Protein AF-A0A3B8Q279-F1 (afdb_monomer_lite)

Sequence (131 aa):
TPVYDRIKSTPPWSLTPSGWATQYGPVSPLLAEADQGLAVIAGGDELSLSFAAASPPLTQGMERDFFLYTIGWDKDADYHVAQGTKIAPLPWRGMDDQRHGIEPRPAFPSDTLHERFNTRWVGERTYSRKQ

pLDDT: mean 88.15, std 11.75, range [41.44, 98.44]

Radius of gyration: 18.27 Å; chains: 1; bounding box: 44×42×49 Å

Foldseek 3Di:
DDDVVDDDLQDPDWWWAWDFAFDDDDLCVLVVDLQLRDHGATPPGDDDDDDPPPDDDDDPPDDDDDDDDDDADDQALDPPGDSSRHPPDRDHPPDDRVCHVVDDDDDTPSVVVCVVTRPDTDDGGSDDDDD

Secondary structure (DSSP, 8-state):
---GGG--SS-SSS---BEEEPPSS--HHHHSS-SS----PPTT-----------PPPPTT----------------STTSTTTTBSPSPP-TT--GGGBTTBPPPP-TTHHHHHHH--EEE-S-S-PPP-

Structure (mmCIF, N/CA/C/O backbone):
data_AF-A0A3B8Q279-F1
#
_entry.id   AF-A0A3B8Q279-F1
#
loop_
_atom_site.group_PDB
_atom_site.id
_atom_site.type_symbol
_atom_site.label_atom_id
_atom_site.label_alt_id
_atom_site.label_comp_id
_atom_site.label_asym_id
_atom_site.label_entity_id
_atom_site.label_seq_id
_atom_site.pdbx_PDB_ins_code
_atom_site.Cartn_x
_atom_site.Cartn_y
_atom_site.Cartn_z
_atom_site.occupancy
_atom_site.B_iso_or_equiv
_atom_site.auth_seq_id
_atom_site.auth_comp_id
_atom_site.auth_asym_id
_atom_site.auth_atom_id
_atom_site.pdbx_PDB_model_num
ATOM 1 N N . THR A 1 1 ? -18.502 -1.544 -0.182 1.00 56.19 1 THR A N 1
ATOM 2 C CA . THR A 1 1 ? -17.969 -2.374 0.917 1.00 56.19 1 THR A CA 1
ATOM 3 C C . THR A 1 1 ? -18.043 -3.831 0.512 1.00 56.19 1 THR A C 1
ATOM 5 O O . THR A 1 1 ? -19.080 -4.200 -0.038 1.00 56.19 1 THR A O 1
ATOM 8 N N . PRO A 1 2 ? -16.973 -4.629 0.677 1.00 68.31 2 PRO A N 1
ATOM 9 C CA . PRO A 1 2 ? -16.992 -6.048 0.326 1.00 68.31 2 PRO A CA 1
ATOM 10 C C . PRO A 1 2 ? -18.100 -6.791 1.083 1.00 68.31 2 PRO A C 1
ATOM 12 O O . PRO A 1 2 ? -18.408 -6.483 2.232 1.00 68.31 2 PRO A O 1
ATOM 15 N N . VAL A 1 3 ? -18.717 -7.754 0.403 1.00 83.81 3 VAL A N 1
ATOM 16 C CA . VAL A 1 3 ? -19.752 -8.638 0.948 1.00 83.81 3 VAL A CA 1
ATOM 17 C C . VAL A 1 3 ? -19.063 -9.972 1.221 1.00 83.81 3 VAL A C 1
ATOM 19 O O . VAL A 1 3 ? -18.827 -10.745 0.294 1.00 83.81 3 VAL A O 1
ATOM 22 N N . TYR A 1 4 ? -18.631 -10.185 2.466 1.00 84.38 4 TYR A N 1
ATOM 23 C CA . TYR A 1 4 ? -17.709 -11.268 2.845 1.00 84.38 4 TYR A CA 1
ATOM 24 C C . TYR A 1 4 ? -18.249 -12.683 2.582 1.00 84.38 4 TYR A C 1
ATOM 26 O O . TYR A 1 4 ? -17.476 -13.610 2.362 1.00 84.38 4 TYR A O 1
ATOM 34 N N . ASP A 1 5 ? -19.568 -12.853 2.528 1.00 88.75 5 ASP A N 1
ATOM 35 C CA . ASP A 1 5 ? -20.256 -14.092 2.149 1.00 88.75 5 ASP A CA 1
ATOM 36 C C . ASP A 1 5 ? -20.292 -14.334 0.626 1.00 88.75 5 ASP A C 1
ATOM 38 O O . ASP A 1 5 ? -20.718 -15.395 0.172 1.00 88.75 5 ASP A O 1
ATOM 42 N N . ARG A 1 6 ? -19.832 -13.373 -0.189 1.00 84.75 6 ARG A N 1
ATOM 43 C CA . ARG A 1 6 ? -19.854 -13.426 -1.662 1.00 84.75 6 ARG A CA 1
ATOM 44 C C . ARG A 1 6 ? -18.491 -13.118 -2.284 1.00 84.75 6 ARG A C 1
ATOM 46 O O . ARG A 1 6 ? -18.385 -12.311 -3.208 1.00 84.75 6 ARG A O 1
ATOM 53 N N . ILE A 1 7 ? -17.447 -13.786 -1.805 1.00 82.62 7 ILE A N 1
ATOM 54 C CA . ILE A 1 7 ? -16.085 -13.657 -2.341 1.00 82.62 7 ILE A CA 1
ATOM 55 C C . ILE A 1 7 ? -15.837 -14.591 -3.535 1.00 82.62 7 ILE A C 1
ATOM 57 O O . ILE A 1 7 ? -16.367 -15.699 -3.611 1.00 82.62 7 ILE A O 1
ATOM 61 N N . LYS A 1 8 ? -15.005 -14.144 -4.481 1.00 78.69 8 LYS A N 1
ATOM 62 C CA . LYS A 1 8 ? -14.511 -14.948 -5.607 1.00 78.69 8 LYS A CA 1
ATOM 63 C C . LYS A 1 8 ? -13.002 -14.785 -5.704 1.00 78.69 8 LYS A C 1
ATOM 65 O O . LYS A 1 8 ? -12.514 -13.662 -5.709 1.00 78.69 8 LYS A O 1
ATOM 70 N N . SER A 1 9 ? -12.279 -15.894 -5.828 1.00 76.19 9 SER A N 1
ATOM 71 C CA . SER A 1 9 ? -10.825 -15.882 -6.044 1.00 76.19 9 SER A CA 1
ATOM 72 C C . SER A 1 9 ? -10.438 -15.443 -7.458 1.00 76.19 9 SER A C 1
ATOM 74 O O . SER A 1 9 ? -9.311 -15.016 -7.689 1.00 76.19 9 SER A O 1
ATOM 76 N N . THR A 1 10 ? -11.368 -15.535 -8.412 1.00 77.50 10 THR A N 1
ATOM 77 C CA . THR A 1 10 ? -11.172 -15.086 -9.792 1.00 77.50 10 THR A CA 1
ATOM 78 C C . THR A 1 10 ? -11.963 -13.802 -10.028 1.00 77.50 10 THR A C 1
ATOM 80 O O . THR A 1 10 ? -13.201 -13.847 -10.010 1.00 77.50 10 THR A O 1
ATOM 83 N N . PRO A 1 11 ? -11.296 -12.659 -10.254 1.00 77.69 11 PRO A N 1
ATOM 84 C CA . PRO A 1 11 ? -11.995 -11.430 -10.575 1.00 77.69 11 PRO A CA 1
ATOM 85 C C . PRO A 1 11 ? -12.569 -11.457 -11.999 1.00 77.69 11 PRO A C 1
ATOM 87 O O . PRO A 1 11 ? -12.058 -12.165 -12.870 1.00 77.69 11 PRO A O 1
ATOM 90 N N . PRO A 1 12 ? -13.629 -10.672 -12.260 1.00 79.69 12 PRO A N 1
ATOM 91 C CA . PRO A 1 12 ? -14.253 -10.581 -13.578 1.00 79.69 12 PRO A CA 1
ATOM 92 C C . PRO A 1 12 ? -13.453 -9.736 -14.585 1.00 79.69 12 PRO A C 1
ATOM 94 O O . PRO A 1 12 ? -13.813 -9.707 -15.759 1.00 79.69 12 PRO A O 1
ATOM 97 N N . TRP A 1 13 ? -12.394 -9.047 -14.151 1.00 78.50 13 TRP A N 1
ATOM 98 C CA . TRP A 1 13 ? -11.496 -8.277 -15.013 1.00 78.50 13 TRP A CA 1
ATOM 99 C C . TRP A 1 13 ? -10.239 -9.073 -15.381 1.00 78.50 13 TRP A C 1
ATOM 101 O O . TRP A 1 13 ? -9.751 -9.917 -14.624 1.00 78.50 13 TRP A O 1
ATOM 111 N N . SER A 1 14 ? -9.707 -8.785 -16.568 1.00 76.44 14 SER A N 1
ATOM 112 C CA . SER A 1 14 ? -8.564 -9.490 -17.156 1.00 76.44 14 SER A CA 1
ATOM 113 C C . SER A 1 14 ? -7.201 -8.956 -16.724 1.00 76.44 14 SER A C 1
ATOM 115 O O . SER A 1 14 ? -6.197 -9.612 -16.997 1.00 76.44 14 SER A O 1
ATOM 117 N N . LEU A 1 15 ? -7.156 -7.767 -16.116 1.00 78.75 15 LEU A N 1
ATOM 118 C CA . LEU A 1 15 ? -5.917 -7.066 -15.807 1.00 78.75 15 LEU A CA 1
ATOM 119 C C . LEU A 1 15 ? -5.884 -6.625 -14.343 1.00 78.75 15 LEU A C 1
ATOM 121 O O . LEU A 1 15 ? -6.809 -5.984 -13.858 1.00 78.75 15 LEU A O 1
ATOM 125 N N . THR A 1 16 ? -4.800 -6.970 -13.660 1.00 85.62 16 THR A N 1
ATOM 126 C CA . THR A 1 16 ? -4.449 -6.477 -12.325 1.00 85.62 16 THR A CA 1
ATOM 127 C C . THR A 1 16 ? -2.975 -6.095 -12.329 1.00 85.62 16 THR A C 1
ATOM 129 O O . THR A 1 16 ? -2.201 -6.783 -13.005 1.00 85.62 16 THR A O 1
ATOM 132 N N . PRO A 1 17 ? -2.552 -5.061 -11.581 1.00 91.19 17 PRO A N 1
ATOM 133 C CA . PRO A 1 17 ? -1.147 -4.697 -11.520 1.00 91.19 17 PRO A CA 1
ATOM 134 C C . PRO A 1 17 ? -0.331 -5.858 -10.947 1.00 91.19 17 PRO A C 1
ATOM 136 O O . PRO A 1 17 ? -0.674 -6.409 -9.899 1.00 91.19 17 PRO A O 1
ATOM 139 N N . SER A 1 18 ? 0.744 -6.236 -11.633 1.00 92.31 18 SER A N 1
ATOM 140 C CA . SER A 1 18 ? 1.660 -7.286 -11.190 1.00 92.31 18 SER A CA 1
ATOM 141 C C . SER A 1 18 ? 2.881 -6.710 -10.488 1.00 92.31 18 SER A C 1
ATOM 143 O O . SER A 1 18 ? 3.313 -5.586 -10.756 1.00 92.31 18 SER A O 1
ATOM 145 N N . GLY A 1 19 ? 3.478 -7.480 -9.589 1.00 95.44 19 GLY A N 1
ATOM 146 C CA . GLY A 1 19 ? 4.712 -7.085 -8.924 1.00 95.44 19 GLY A CA 1
ATOM 147 C C . GLY A 1 19 ? 4.795 -7.549 -7.482 1.00 95.44 19 GLY A C 1
ATOM 148 O O . GLY A 1 19 ? 4.019 -8.384 -7.023 1.00 95.44 19 GLY A O 1
ATOM 149 N N . TRP A 1 20 ? 5.756 -6.980 -6.763 1.00 97.19 20 TRP A N 1
ATOM 150 C CA . TRP A 1 20 ? 5.960 -7.239 -5.346 1.00 97.19 20 TRP A CA 1
ATOM 151 C C . TRP A 1 20 ? 5.005 -6.401 -4.501 1.00 97.19 20 TRP A C 1
ATOM 153 O O . TRP A 1 20 ? 5.065 -5.172 -4.510 1.00 97.19 20 TRP A O 1
ATOM 163 N N . ALA A 1 21 ? 4.134 -7.083 -3.770 1.00 97.44 21 ALA A N 1
ATOM 164 C CA . ALA A 1 21 ? 3.208 -6.507 -2.815 1.00 97.44 21 ALA A CA 1
ATOM 165 C C . ALA A 1 21 ? 3.652 -6.819 -1.385 1.00 97.44 21 ALA A C 1
ATOM 167 O O . ALA A 1 21 ? 4.453 -7.730 -1.137 1.00 97.44 21 ALA A O 1
ATOM 168 N N . THR A 1 22 ? 3.097 -6.076 -0.432 1.00 98.38 22 THR A N 1
ATOM 169 C CA . THR A 1 22 ? 3.358 -6.299 0.985 1.00 98.38 22 THR A CA 1
ATOM 170 C C . THR A 1 22 ? 2.879 -7.699 1.391 1.00 98.38 22 THR A C 1
ATOM 172 O O . THR A 1 22 ? 1.828 -8.184 0.948 1.00 98.38 22 THR A O 1
ATOM 175 N N . GLN A 1 23 ? 3.693 -8.389 2.189 1.00 97.31 23 GLN A N 1
ATOM 176 C CA . GLN A 1 23 ? 3.362 -9.682 2.779 1.00 97.31 23 GLN A CA 1
ATOM 177 C C . GLN A 1 23 ? 2.165 -9.579 3.725 1.00 97.31 23 GLN A C 1
ATOM 179 O O . GLN A 1 23 ? 1.912 -8.532 4.319 1.00 97.31 23 GLN A O 1
ATOM 184 N N . TYR A 1 24 ? 1.458 -10.690 3.912 1.00 97.31 24 TYR A N 1
ATOM 185 C CA . TYR A 1 24 ? 0.415 -10.760 4.928 1.00 97.31 24 TYR A CA 1
ATOM 186 C C . TYR A 1 24 ? 1.004 -10.751 6.339 1.00 97.31 24 TYR A C 1
ATOM 188 O O . TYR A 1 24 ? 2.101 -11.258 6.577 1.00 97.31 24 TYR A O 1
ATOM 196 N N . GLY A 1 25 ? 0.230 -10.217 7.281 1.00 97.31 25 GLY A N 1
ATOM 197 C CA . GLY A 1 25 ? 0.590 -10.140 8.692 1.00 97.31 25 GLY A CA 1
ATOM 198 C C . GLY A 1 25 ? 0.711 -8.700 9.195 1.00 97.31 25 GLY A C 1
ATOM 199 O O . GLY A 1 25 ? 0.229 -7.772 8.547 1.00 97.31 25 GLY A O 1
ATOM 200 N N . PRO A 1 26 ? 1.316 -8.500 10.378 1.00 97.31 26 PRO A N 1
ATOM 201 C CA . PRO A 1 26 ? 1.463 -7.177 10.971 1.00 97.31 26 PRO A CA 1
ATOM 202 C C . PRO A 1 26 ? 2.345 -6.260 10.119 1.00 97.31 26 PRO A C 1
ATOM 204 O O . PRO A 1 26 ? 3.513 -6.557 9.875 1.00 97.31 26 PRO A O 1
ATOM 207 N N . VAL A 1 27 ? 1.794 -5.112 9.726 1.00 97.12 27 VAL A N 1
ATOM 208 C CA . VAL A 1 27 ? 2.460 -4.104 8.879 1.00 97.12 27 VAL A CA 1
ATOM 209 C C . VAL A 1 27 ? 2.516 -2.726 9.539 1.00 97.12 27 VAL A C 1
ATOM 211 O O . VAL A 1 27 ? 2.764 -1.732 8.869 1.00 97.12 27 VAL A O 1
ATOM 214 N N . SER A 1 28 ? 2.322 -2.643 10.860 1.00 95.88 28 SER A N 1
ATOM 215 C CA . SER A 1 28 ? 2.304 -1.376 11.608 1.00 95.88 28 SER A CA 1
ATOM 216 C C . SER A 1 28 ? 3.471 -0.426 11.293 1.00 95.88 28 SER A C 1
ATOM 218 O O . SER A 1 28 ? 3.202 0.766 11.179 1.00 95.88 28 SER A O 1
ATOM 220 N N . PRO A 1 29 ? 4.726 -0.886 11.079 1.00 96.62 29 PRO A N 1
ATOM 221 C CA . PRO A 1 29 ? 5.816 0.013 10.694 1.00 96.62 29 PRO A CA 1
ATOM 222 C C . PRO A 1 29 ? 5.581 0.773 9.380 1.00 96.62 29 PRO A C 1
ATOM 224 O O . PRO A 1 29 ? 6.008 1.912 9.274 1.00 96.62 29 PRO A O 1
ATOM 227 N N . LEU A 1 30 ? 4.879 0.181 8.405 1.00 97.12 30 LEU A N 1
ATOM 228 C CA . LEU A 1 30 ? 4.539 0.831 7.128 1.00 97.12 30 LEU A CA 1
ATOM 229 C C . LEU A 1 30 ? 3.397 1.850 7.250 1.00 97.12 30 LEU A C 1
ATOM 231 O O . LEU A 1 30 ? 3.136 2.580 6.301 1.00 97.12 30 LEU A O 1
ATOM 235 N N . LEU A 1 31 ? 2.683 1.856 8.379 1.00 95.44 31 LEU A N 1
ATOM 236 C CA . LEU A 1 31 ? 1.498 2.687 8.619 1.00 95.44 31 LEU A CA 1
ATOM 237 C C . LEU A 1 31 ? 1.722 3.735 9.715 1.00 95.44 31 LEU A C 1
ATOM 239 O O . LEU A 1 31 ? 0.818 4.513 10.006 1.00 95.44 31 LEU A O 1
ATOM 243 N N . ALA A 1 32 ? 2.889 3.712 10.363 1.00 94.00 32 ALA A N 1
ATOM 244 C CA . ALA A 1 32 ? 3.174 4.537 11.528 1.00 94.00 32 ALA A CA 1
ATOM 245 C C . ALA A 1 32 ? 3.261 6.027 11.173 1.00 94.00 32 ALA A C 1
ATOM 247 O O . ALA A 1 32 ? 2.775 6.863 11.932 1.00 94.00 32 ALA A O 1
ATOM 248 N N . GLU A 1 33 ? 3.847 6.350 10.018 1.00 94.94 33 GLU A N 1
ATOM 249 C CA . GLU A 1 33 ? 4.036 7.720 9.553 1.00 94.94 33 GLU A CA 1
ATOM 250 C C . GLU A 1 33 ? 3.822 7.833 8.041 1.00 94.94 33 GLU A C 1
ATOM 252 O O . GLU A 1 33 ? 3.994 6.881 7.285 1.00 94.94 33 GLU A O 1
ATOM 257 N N . ALA A 1 34 ? 3.458 9.030 7.580 1.00 95.00 34 ALA A N 1
ATOM 258 C CA . ALA A 1 34 ? 3.362 9.335 6.157 1.00 95.00 34 ALA A CA 1
ATOM 259 C C . ALA A 1 34 ? 4.742 9.734 5.606 1.00 95.00 34 ALA A C 1
ATOM 261 O O . ALA A 1 34 ? 4.966 10.890 5.258 1.00 95.00 34 ALA A O 1
ATOM 262 N N . ASP A 1 35 ? 5.683 8.799 5.531 1.00 95.31 35 ASP A N 1
ATOM 263 C CA . ASP A 1 35 ? 7.103 9.039 5.220 1.00 95.31 35 ASP A CA 1
ATOM 264 C C . ASP A 1 35 ? 7.540 8.430 3.870 1.00 95.31 35 ASP A C 1
ATOM 266 O O . ASP A 1 35 ? 8.705 8.096 3.658 1.00 95.31 35 ASP A O 1
ATOM 270 N N . GLN A 1 36 ? 6.591 8.296 2.936 1.00 95.75 36 GLN A N 1
ATOM 271 C CA . GLN A 1 36 ? 6.725 7.556 1.667 1.00 95.75 36 GLN A CA 1
ATOM 272 C C . GLN A 1 36 ? 6.851 6.032 1.825 1.00 95.75 36 GLN A C 1
ATOM 274 O O . GLN A 1 36 ? 6.910 5.329 0.811 1.00 95.75 36 GLN A O 1
ATOM 279 N N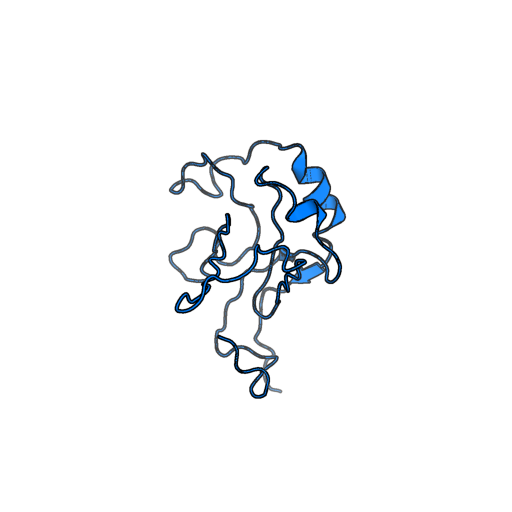 . GLY A 1 37 ? 6.827 5.515 3.059 1.00 96.12 37 GLY A N 1
ATOM 280 C CA . GLY A 1 37 ? 6.503 4.126 3.343 1.00 96.12 37 GLY A CA 1
ATOM 281 C C . GLY A 1 37 ? 5.066 3.841 2.918 1.00 96.12 37 GLY A C 1
ATOM 282 O O . GLY A 1 37 ? 4.171 4.663 3.096 1.00 96.12 37 GLY A O 1
ATOM 283 N N . LEU A 1 38 ? 4.852 2.692 2.282 1.00 96.94 38 LEU A N 1
ATOM 284 C CA . LEU A 1 38 ? 3.562 2.306 1.714 1.00 96.94 38 LEU A CA 1
ATOM 285 C C . LEU A 1 38 ? 3.337 0.825 1.984 1.00 96.94 38 LEU A C 1
ATOM 287 O O . LEU A 1 38 ? 4.154 -0.006 1.583 1.00 96.94 38 LEU A O 1
ATOM 291 N N . ALA A 1 39 ? 2.210 0.501 2.610 1.00 97.75 39 ALA A N 1
ATOM 292 C CA . ALA A 1 39 ? 1.655 -0.839 2.529 1.00 97.75 39 ALA A CA 1
ATOM 293 C C . ALA A 1 39 ? 1.071 -1.033 1.124 1.00 97.75 39 ALA A C 1
ATOM 295 O O . ALA A 1 39 ? 0.107 -0.373 0.740 1.00 97.75 39 ALA A O 1
ATOM 296 N N . VAL A 1 40 ? 1.682 -1.920 0.343 1.00 97.50 40 VAL A N 1
ATOM 297 C CA . VAL A 1 40 ? 1.246 -2.249 -1.013 1.00 97.50 40 VAL A CA 1
ATOM 298 C C . VAL A 1 40 ? 0.186 -3.340 -0.928 1.00 97.50 40 VAL A C 1
ATOM 300 O O . VAL A 1 40 ? 0.504 -4.523 -0.774 1.00 97.50 40 VAL A O 1
ATOM 303 N N . ILE A 1 41 ? -1.070 -2.916 -1.018 1.00 95.12 41 ILE A N 1
ATOM 304 C CA . ILE A 1 41 ? -2.265 -3.762 -0.976 1.00 95.12 41 ILE A CA 1
ATOM 305 C C . ILE A 1 41 ? -2.670 -4.053 -2.423 1.00 95.12 41 ILE A C 1
ATOM 307 O O . ILE A 1 41 ? -2.966 -3.133 -3.182 1.00 95.12 41 ILE A O 1
ATOM 311 N N . ALA A 1 42 ? -2.637 -5.320 -2.831 1.00 92.38 42 ALA A N 1
ATOM 312 C CA . ALA A 1 42 ? -3.034 -5.733 -4.170 1.00 92.38 42 ALA A CA 1
ATOM 313 C C . ALA A 1 42 ? -4.534 -6.062 -4.226 1.00 92.38 42 ALA A C 1
ATOM 315 O O . ALA A 1 42 ? -5.225 -6.145 -3.210 1.00 92.38 42 ALA A O 1
ATOM 316 N N . GLY A 1 43 ? -5.051 -6.270 -5.438 1.00 87.38 43 GLY A N 1
ATOM 317 C CA . GLY A 1 43 ? -6.454 -6.624 -5.636 1.00 87.38 43 GLY A CA 1
ATOM 318 C C . GLY A 1 43 ? -6.851 -7.877 -4.845 1.00 87.38 43 GLY A C 1
ATOM 319 O O . GLY A 1 43 ? -6.267 -8.942 -5.030 1.00 87.38 43 GLY A O 1
ATOM 320 N N . GLY A 1 44 ? -7.870 -7.743 -3.994 1.00 86.00 44 GLY A N 1
ATOM 321 C CA . GLY A 1 44 ? -8.377 -8.820 -3.137 1.00 86.00 44 GLY A CA 1
ATOM 322 C C . GLY A 1 44 ? -7.731 -8.901 -1.752 1.00 86.00 44 GLY A C 1
ATOM 323 O O . GLY A 1 44 ? -8.216 -9.665 -0.921 1.00 86.00 44 GLY A O 1
ATOM 324 N N . ASP A 1 45 ? -6.690 -8.114 -1.483 1.00 90.94 45 ASP A N 1
ATOM 325 C CA . ASP A 1 45 ? -6.147 -7.985 -0.135 1.00 90.94 45 ASP A CA 1
ATOM 326 C C . ASP A 1 45 ? -7.012 -7.054 0.725 1.00 90.94 45 ASP A C 1
ATOM 328 O O . ASP A 1 45 ? -7.735 -6.188 0.227 1.00 90.94 45 ASP A O 1
ATOM 332 N N . GLU A 1 46 ? -6.892 -7.208 2.039 1.00 92.06 46 GLU A N 1
ATOM 333 C CA . GLU A 1 46 ? -7.513 -6.334 3.027 1.00 92.06 46 GLU A CA 1
ATOM 334 C C . GLU A 1 46 ? -6.460 -5.867 4.033 1.00 92.06 46 GLU A C 1
ATOM 336 O O . GLU A 1 46 ? -5.600 -6.644 4.457 1.00 92.06 46 GLU A O 1
ATOM 341 N N . LEU A 1 47 ? -6.562 -4.603 4.446 1.00 93.38 47 LEU A N 1
ATOM 342 C CA . LEU A 1 47 ? -5.861 -4.082 5.610 1.00 93.38 47 LEU A CA 1
ATOM 343 C C . LEU A 1 47 ? -6.868 -3.800 6.726 1.00 93.38 47 LEU A C 1
ATOM 345 O O . LEU A 1 47 ? -7.678 -2.879 6.622 1.00 93.38 47 LEU A O 1
ATOM 349 N N . SER A 1 48 ? -6.786 -4.565 7.811 1.00 93.38 48 SER A N 1
ATOM 350 C CA . SER A 1 48 ? -7.633 -4.370 8.987 1.00 93.38 48 SER A CA 1
ATOM 351 C C . SER A 1 48 ? -6.912 -3.505 10.028 1.00 93.38 48 SER A C 1
ATOM 353 O O . SER A 1 48 ? -5.760 -3.764 10.383 1.00 93.38 48 SER A O 1
ATOM 355 N N . LEU A 1 49 ? -7.598 -2.481 10.540 1.00 91.12 49 LEU A N 1
ATOM 356 C CA . LEU A 1 49 ? -7.089 -1.570 11.568 1.00 91.12 49 LEU A CA 1
ATOM 357 C C . LEU A 1 49 ? -7.884 -1.751 12.862 1.00 91.12 49 LEU A C 1
ATOM 359 O O . LEU A 1 49 ? -9.110 -1.670 12.861 1.00 91.12 49 LEU A O 1
ATOM 363 N N . SER A 1 50 ? -7.182 -1.948 13.975 1.00 90.06 50 SER A N 1
ATOM 364 C CA . SER A 1 50 ? -7.773 -2.001 15.313 1.00 90.06 50 SER A CA 1
ATOM 365 C C . SER A 1 50 ? -7.108 -0.967 16.208 1.00 90.06 50 SER A C 1
ATOM 367 O O . SER A 1 50 ? -5.885 -0.970 16.353 1.00 90.06 50 SER A O 1
ATOM 369 N N . PHE A 1 51 ? -7.903 -0.112 16.839 1.00 85.81 51 PHE A N 1
ATOM 370 C CA . PHE A 1 51 ? -7.425 0.896 17.779 1.00 85.81 51 PHE A CA 1
ATOM 371 C C . PHE A 1 51 ? -8.255 0.846 19.058 1.00 85.81 51 PHE A C 1
ATOM 373 O O . PHE A 1 51 ? -9.441 0.512 19.039 1.00 85.81 51 PHE A O 1
ATOM 380 N N . ALA A 1 52 ? -7.625 1.168 20.187 1.00 84.94 52 ALA A N 1
ATOM 381 C CA . ALA A 1 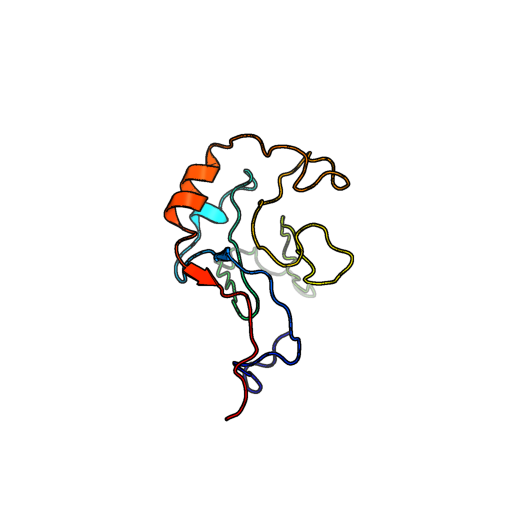52 ? -8.352 1.316 21.435 1.00 84.94 52 ALA A CA 1
ATOM 382 C C . ALA A 1 52 ? -9.315 2.502 21.307 1.00 84.94 52 ALA A C 1
ATOM 384 O O . ALA A 1 52 ? -8.905 3.606 20.945 1.00 84.94 52 ALA A O 1
ATOM 385 N N . ALA A 1 53 ? -10.587 2.286 21.634 1.00 77.38 53 ALA A N 1
ATOM 386 C CA . ALA A 1 53 ? -11.583 3.347 21.700 1.00 77.38 53 ALA A CA 1
ATOM 387 C C . ALA A 1 53 ? -11.359 4.202 22.962 1.00 77.38 53 ALA A C 1
ATOM 389 O O . ALA A 1 53 ? -12.138 4.170 23.911 1.00 77.38 53 ALA A O 1
ATOM 390 N N . ALA A 1 54 ? -10.259 4.954 22.998 1.00 73.94 54 ALA A N 1
ATOM 391 C CA . ALA A 1 54 ? -9.972 5.924 24.047 1.00 73.94 54 ALA A CA 1
ATOM 392 C C . ALA A 1 54 ? -10.713 7.233 23.741 1.00 73.94 54 ALA A C 1
ATOM 394 O O . ALA A 1 54 ? -10.117 8.237 23.363 1.00 73.94 54 ALA A O 1
ATOM 395 N N . SER A 1 55 ? -12.041 7.203 23.847 1.00 78.75 55 SER A N 1
ATOM 396 C CA . SER A 1 55 ? -12.883 8.386 23.656 1.00 78.75 55 SER A CA 1
ATOM 397 C C . SER A 1 55 ? -13.436 8.887 24.994 1.00 78.75 55 SER A C 1
ATOM 399 O O . SER A 1 55 ? -13.802 8.057 25.829 1.00 78.75 55 SER A O 1
ATOM 401 N N . PRO A 1 56 ? -13.556 10.212 25.202 1.00 80.56 56 PRO A N 1
ATOM 402 C CA . PRO A 1 56 ? -14.190 10.765 26.398 1.00 80.56 56 PRO A CA 1
ATOM 403 C C . PRO A 1 56 ? -15.658 10.306 26.526 1.00 80.56 56 PRO A C 1
ATOM 405 O O . PRO A 1 56 ? -16.250 9.852 25.543 1.00 80.56 56 PRO A O 1
ATOM 408 N N . PRO A 1 57 ? -16.288 10.412 27.709 1.00 84.06 57 PRO A N 1
ATOM 409 C CA . PRO A 1 57 ? -17.709 10.102 27.870 1.00 84.06 57 PRO A CA 1
ATOM 410 C C . PRO A 1 57 ? -18.586 10.911 26.900 1.00 84.06 57 PRO A C 1
ATOM 412 O O . PRO A 1 57 ? -18.270 12.056 26.581 1.00 84.06 57 PRO A O 1
ATOM 415 N N . LEU A 1 58 ? -19.680 10.315 26.416 1.00 88.62 58 LEU A N 1
ATOM 416 C CA . LEU A 1 58 ? -20.689 11.037 25.635 1.00 88.62 58 LEU A CA 1
ATOM 417 C C . LEU A 1 58 ? -21.564 11.875 26.570 1.00 88.62 58 LEU A C 1
ATOM 419 O O . LEU A 1 58 ? -22.082 11.359 27.562 1.00 88.62 58 LEU A O 1
ATOM 423 N N . THR A 1 59 ? -21.765 13.148 26.236 1.00 90.00 59 THR A N 1
ATOM 424 C CA . THR A 1 59 ? -22.795 13.973 26.877 1.00 90.00 59 THR A CA 1
ATOM 425 C C . THR A 1 59 ? -24.178 13.482 26.448 1.00 90.00 59 THR A C 1
ATOM 427 O O . THR A 1 59 ? -24.366 13.037 25.314 1.00 90.00 59 THR A O 1
ATOM 430 N N . GLN A 1 60 ? -25.163 13.565 27.343 1.00 92.94 60 GLN A N 1
ATOM 431 C CA . GLN A 1 60 ? -26.538 13.166 27.044 1.00 92.94 60 GLN A CA 1
ATOM 432 C C . GLN A 1 60 ? -27.072 13.893 25.798 1.00 92.94 60 GLN A C 1
ATOM 434 O O . GLN A 1 60 ? -26.973 15.114 25.695 1.00 92.94 60 GLN A O 1
ATOM 439 N N . GLY A 1 61 ? -27.655 13.132 24.869 1.00 94.75 61 GLY A N 1
ATOM 440 C CA . GLY A 1 61 ? -28.207 13.654 23.616 1.00 94.75 61 GLY A CA 1
ATOM 441 C C . GLY A 1 61 ? -27.189 13.843 22.487 1.00 94.75 61 GLY A C 1
ATOM 442 O O . GLY A 1 61 ? -27.577 14.325 21.428 1.00 94.75 61 GLY A O 1
ATOM 443 N N . MET A 1 62 ? -25.918 13.470 22.684 1.00 91.75 62 MET A N 1
ATOM 444 C CA . MET A 1 62 ? -24.898 13.498 21.631 1.00 91.75 62 MET A CA 1
ATOM 445 C C . MET A 1 62 ? -24.647 12.117 21.023 1.00 91.75 62 MET A C 1
ATOM 447 O O . MET A 1 62 ? -24.653 11.101 21.720 1.00 91.75 62 MET A O 1
ATOM 451 N N . GLU A 1 63 ? -24.351 12.118 19.727 1.00 89.81 63 GLU A N 1
ATOM 452 C CA . GLU A 1 63 ? -23.862 10.972 18.962 1.00 89.81 63 GLU A CA 1
ATOM 453 C C . GLU A 1 63 ? -22.359 11.125 18.689 1.00 89.81 63 GLU A C 1
ATOM 455 O O . GLU A 1 63 ? -21.816 12.233 18.718 1.00 89.81 63 GLU A O 1
ATOM 460 N N . ARG A 1 64 ? -21.667 10.001 18.480 1.00 88.38 64 ARG A N 1
ATOM 461 C CA . ARG A 1 64 ? -20.242 9.979 18.144 1.00 88.38 64 ARG A CA 1
ATOM 462 C C . ARG A 1 64 ? -20.033 9.377 16.768 1.00 88.38 64 ARG A C 1
ATOM 464 O O . ARG A 1 64 ? -20.289 8.192 16.580 1.00 88.38 64 ARG A O 1
ATOM 471 N N . ASP A 1 65 ? -19.401 10.162 15.910 1.00 88.75 65 ASP A N 1
ATOM 472 C CA . ASP A 1 65 ? -18.905 9.722 14.614 1.00 88.75 65 ASP A CA 1
ATOM 473 C C . ASP A 1 65 ? -17.393 9.486 14.638 1.00 88.75 65 ASP A C 1
ATOM 475 O O . ASP A 1 65 ? -16.650 10.087 15.421 1.00 88.75 65 ASP A O 1
ATOM 479 N N . PHE A 1 66 ? -16.930 8.617 13.743 1.00 85.94 66 PHE A N 1
ATOM 480 C CA . PHE A 1 66 ? -15.514 8.364 13.502 1.00 85.94 66 PHE A CA 1
ATOM 481 C C . PHE A 1 66 ? -15.194 8.665 12.039 1.00 85.94 66 PHE A C 1
ATOM 483 O O . PHE A 1 66 ? -15.908 8.229 11.139 1.00 85.94 66 PHE A O 1
ATOM 490 N N . PHE A 1 67 ? -14.093 9.375 11.800 1.00 88.94 67 PHE A N 1
ATOM 491 C CA . PHE A 1 67 ? -13.573 9.627 10.460 1.00 88.94 67 PHE A CA 1
ATOM 492 C C . PHE A 1 67 ? -12.224 8.935 10.294 1.00 88.94 67 PHE A C 1
ATOM 494 O O . PHE A 1 67 ? -11.309 9.138 11.094 1.00 88.94 67 PHE A O 1
ATOM 501 N N . LEU A 1 68 ? -12.100 8.124 9.244 1.00 89.31 68 LEU A N 1
ATOM 502 C CA . LEU A 1 68 ? -10.835 7.522 8.852 1.00 89.31 68 LEU A CA 1
ATOM 503 C C . LEU A 1 68 ? -10.139 8.440 7.843 1.00 89.31 68 LEU A C 1
ATOM 505 O O . LEU A 1 68 ? -10.571 8.557 6.698 1.00 89.31 68 LEU A O 1
ATOM 509 N N . TYR A 1 69 ? -9.039 9.055 8.267 1.00 91.81 69 TYR A N 1
ATOM 510 C CA . TYR A 1 69 ? -8.142 9.785 7.379 1.00 91.81 69 TYR A CA 1
ATOM 511 C C . TYR A 1 69 ? -7.008 8.864 6.928 1.00 91.81 69 TYR A C 1
ATOM 513 O O . TYR A 1 69 ? -6.304 8.294 7.761 1.00 91.81 69 TYR A O 1
ATOM 521 N N . THR A 1 70 ? -6.821 8.724 5.617 1.00 92.88 70 THR A N 1
ATOM 522 C CA . THR A 1 70 ? -5.723 7.941 5.037 1.00 92.88 70 THR A CA 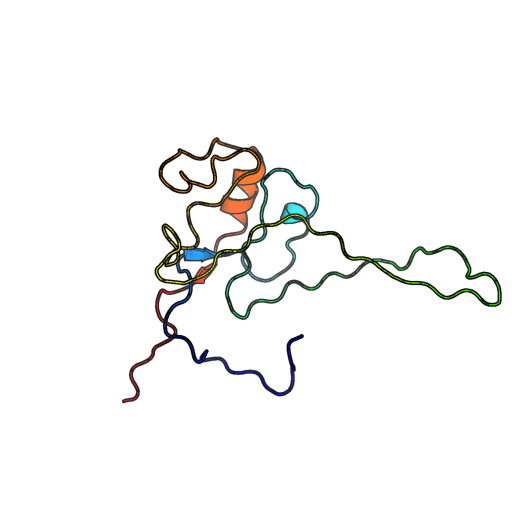1
ATOM 523 C C . THR A 1 70 ? -4.922 8.796 4.068 1.00 92.88 70 THR A C 1
ATOM 525 O O . THR A 1 70 ? -5.451 9.714 3.443 1.00 92.88 70 THR A O 1
ATOM 528 N N . ILE A 1 71 ? -3.632 8.491 3.955 1.00 94.31 71 ILE A N 1
ATOM 529 C CA . ILE A 1 71 ? -2.748 9.037 2.929 1.00 94.31 71 ILE A CA 1
ATOM 530 C C . ILE A 1 71 ? -2.279 7.844 2.115 1.00 94.31 71 ILE A C 1
ATOM 532 O O . ILE A 1 71 ? -1.701 6.908 2.662 1.00 94.31 71 ILE A O 1
ATOM 536 N N . GLY A 1 72 ? -2.542 7.870 0.818 1.00 94.38 72 GLY A N 1
ATOM 537 C CA . GLY A 1 72 ? -2.229 6.754 -0.050 1.00 94.38 72 GLY A CA 1
ATOM 538 C C . GLY A 1 72 ? -2.354 7.126 -1.511 1.00 94.38 72 GLY A C 1
ATOM 539 O O . GLY A 1 72 ? -2.626 8.273 -1.864 1.00 94.38 72 GLY A O 1
ATOM 540 N N . TRP A 1 73 ? -2.138 6.118 -2.337 1.00 93.88 73 TRP A N 1
ATOM 541 C CA . TRP A 1 73 ? -2.229 6.199 -3.780 1.00 93.88 73 TRP A CA 1
ATOM 542 C C . TRP A 1 73 ? -3.068 5.036 -4.262 1.00 93.88 73 TRP A C 1
ATOM 544 O O . TRP A 1 73 ? -2.992 3.946 -3.695 1.00 93.88 73 TRP A O 1
ATOM 554 N N . ASP A 1 74 ? -3.821 5.280 -5.320 1.00 92.38 74 ASP A N 1
ATOM 555 C CA . ASP A 1 74 ? -4.535 4.243 -6.038 1.00 92.38 74 ASP A CA 1
ATOM 556 C C . ASP A 1 74 ? -3.926 4.097 -7.431 1.00 92.38 74 ASP A C 1
ATOM 558 O O . ASP A 1 74 ? -3.443 5.073 -8.014 1.00 92.38 74 ASP A O 1
ATOM 562 N N . LYS A 1 75 ? -3.888 2.865 -7.935 1.00 90.31 75 LYS A N 1
ATOM 563 C CA . LYS A 1 75 ? -3.405 2.579 -9.284 1.00 90.31 75 LYS A CA 1
ATOM 564 C C . LYS A 1 75 ? -4.483 1.821 -10.028 1.00 90.31 75 LYS A C 1
ATOM 566 O O . LYS A 1 75 ? -4.654 0.616 -9.839 1.00 90.31 75 LYS A O 1
ATOM 571 N N . ASP A 1 76 ? -5.123 2.540 -10.934 1.00 85.81 76 ASP A N 1
ATOM 572 C CA . ASP A 1 76 ? -6.066 1.963 -11.869 1.00 85.81 76 ASP A CA 1
ATOM 573 C C . ASP A 1 76 ? -5.328 1.054 -12.864 1.00 85.81 76 ASP A C 1
ATOM 575 O O . ASP A 1 76 ? -4.279 1.383 -13.425 1.00 85.81 76 ASP A O 1
ATOM 579 N N . ALA A 1 77 ? -5.860 -0.149 -13.062 1.00 86.50 77 ALA A N 1
ATOM 580 C CA . ALA A 1 77 ? -5.311 -1.132 -13.992 1.00 86.50 77 ALA A CA 1
ATOM 581 C C . ALA A 1 77 ? -5.996 -1.029 -15.361 1.00 86.50 77 ALA A C 1
ATOM 583 O O . ALA A 1 77 ? -6.466 -2.032 -15.901 1.00 86.50 77 ALA A O 1
ATOM 584 N N . ASP A 1 78 ? -6.095 0.187 -15.902 1.00 85.19 78 ASP A N 1
ATOM 585 C CA . ASP A 1 78 ? -6.718 0.458 -17.198 1.00 85.19 78 ASP A CA 1
ATOM 586 C C . ASP A 1 78 ? -5.706 0.895 -18.275 1.00 85.19 78 ASP A C 1
ATOM 588 O O . ASP A 1 78 ? -4.517 1.100 -18.022 1.00 85.19 78 ASP A O 1
ATOM 592 N N . TYR A 1 79 ? -6.179 0.981 -19.520 1.00 83.62 79 TYR A N 1
ATOM 593 C CA . TYR A 1 79 ? -5.349 1.234 -20.702 1.00 83.62 79 TYR A CA 1
ATOM 594 C C . TYR A 1 79 ? -4.795 2.663 -20.803 1.00 83.62 79 TYR A C 1
ATOM 596 O O . TYR A 1 79 ? -3.881 2.900 -21.594 1.00 83.62 79 TYR A O 1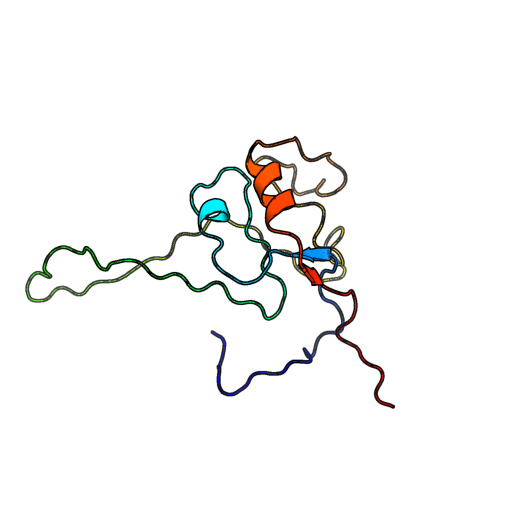
ATOM 604 N N . HIS A 1 80 ? -5.342 3.607 -20.043 1.00 86.94 80 HIS A N 1
ATOM 605 C CA . HIS A 1 80 ? -4.923 5.005 -19.998 1.00 86.94 80 HIS A CA 1
ATOM 606 C C . HIS A 1 80 ? -3.940 5.288 -18.856 1.00 86.94 80 HIS A C 1
ATOM 608 O O . HIS A 1 80 ? -3.382 6.384 -18.795 1.00 86.94 80 HIS A O 1
ATOM 614 N N . VAL A 1 81 ? -3.666 4.304 -17.996 1.00 87.00 81 VAL A N 1
ATOM 615 C CA . VAL A 1 81 ? -2.736 4.452 -16.875 1.00 87.00 81 VAL A CA 1
ATOM 616 C C . VAL A 1 81 ? -1.326 4.056 -17.290 1.00 87.00 81 VAL A C 1
ATOM 618 O O . VAL A 1 81 ? -1.038 2.913 -17.668 1.00 87.00 81 VAL A O 1
ATOM 621 N N . ALA A 1 82 ? -0.400 5.005 -17.169 1.00 86.25 82 ALA A N 1
ATOM 622 C CA . ALA A 1 82 ? 1.017 4.744 -17.360 1.00 86.25 82 ALA A CA 1
ATOM 623 C C . ALA A 1 82 ? 1.491 3.648 -16.391 1.00 86.25 82 ALA A C 1
ATOM 625 O O . ALA A 1 82 ? 1.341 3.759 -15.177 1.00 86.25 82 ALA A O 1
ATOM 626 N N . GLN A 1 83 ? 2.069 2.572 -16.935 1.00 87.69 83 GLN A N 1
ATOM 627 C CA . GLN A 1 83 ? 2.468 1.388 -16.159 1.00 87.69 83 GLN A CA 1
ATOM 628 C C . GLN A 1 83 ? 1.321 0.775 -15.319 1.00 87.69 83 GLN A C 1
ATOM 630 O O . GLN A 1 83 ? 1.594 0.124 -14.313 1.00 87.69 83 GLN A O 1
ATOM 635 N N . GLY A 1 84 ? 0.052 0.913 -15.734 1.00 89.06 84 GLY A N 1
ATOM 636 C CA . GLY A 1 84 ? -1.114 0.363 -15.014 1.00 89.06 84 GLY A CA 1
ATOM 637 C C . GLY A 1 84 ? -1.111 -1.166 -14.867 1.00 89.06 84 GLY A C 1
ATOM 638 O O . GLY A 1 84 ? -1.811 -1.733 -14.035 1.00 89.06 84 GLY A O 1
ATOM 639 N N . THR A 1 85 ? -0.267 -1.861 -15.632 1.00 89.50 85 THR A N 1
ATOM 640 C CA . THR A 1 85 ? -0.074 -3.315 -15.539 1.00 89.50 85 THR A CA 1
ATOM 641 C C . THR A 1 85 ? 0.908 -3.736 -14.445 1.00 89.50 85 THR A C 1
ATOM 643 O O . THR A 1 85 ? 1.062 -4.933 -14.208 1.00 89.50 85 THR A O 1
ATOM 646 N N . LYS A 1 86 ? 1.575 -2.789 -13.770 1.00 91.88 86 LYS A N 1
ATOM 647 C CA . LYS A 1 86 ? 2.628 -3.055 -12.783 1.00 91.88 86 LYS A CA 1
ATOM 648 C C . LYS A 1 86 ? 2.408 -2.273 -11.494 1.00 91.88 86 LYS A C 1
ATOM 650 O O . LYS A 1 86 ? 2.062 -1.095 -11.512 1.00 91.88 86 LYS A O 1
ATOM 655 N N . ILE A 1 87 ? 2.708 -2.904 -10.363 1.00 94.50 87 ILE A N 1
ATOM 656 C CA . ILE A 1 87 ? 2.774 -2.248 -9.053 1.00 94.50 87 ILE A CA 1
ATOM 657 C C . ILE A 1 87 ? 3.864 -1.173 -9.074 1.00 94.50 87 ILE A C 1
ATOM 659 O O . ILE A 1 87 ? 3.598 -0.015 -8.759 1.00 94.50 87 ILE A O 1
ATOM 663 N N . ALA A 1 88 ? 5.076 -1.539 -9.495 1.00 93.81 88 ALA A N 1
ATOM 664 C CA . ALA A 1 88 ? 6.198 -0.615 -9.590 1.00 93.81 88 ALA A CA 1
ATOM 665 C C . ALA A 1 88 ? 6.091 0.308 -10.826 1.00 93.81 88 ALA A C 1
ATOM 667 O O . ALA A 1 88 ? 5.545 -0.108 -11.852 1.00 93.81 88 ALA A O 1
ATOM 668 N N . PRO A 1 89 ? 6.667 1.521 -10.769 1.00 94.06 89 PRO A N 1
ATOM 669 C CA . PRO A 1 89 ? 7.307 2.123 -9.597 1.00 94.06 89 PRO A CA 1
ATOM 670 C C . PRO A 1 89 ? 6.283 2.574 -8.550 1.00 94.06 89 PRO A C 1
ATOM 672 O O . PRO A 1 89 ? 5.125 2.835 -8.872 1.00 94.06 89 PRO A O 1
ATOM 675 N N . LEU A 1 90 ? 6.721 2.652 -7.291 1.00 95.38 90 LEU A N 1
ATOM 676 C CA . LEU A 1 90 ? 5.897 3.233 -6.235 1.00 95.38 90 LEU A CA 1
ATOM 677 C C . LEU A 1 90 ? 5.806 4.754 -6.433 1.00 95.38 90 LEU A C 1
ATOM 679 O O . LEU A 1 90 ? 6.794 5.372 -6.830 1.00 95.38 90 LEU A O 1
ATOM 683 N N . PRO A 1 91 ? 4.648 5.371 -6.178 1.00 94.81 91 PRO A N 1
ATOM 684 C CA . PRO A 1 91 ? 4.515 6.822 -6.184 1.00 94.81 91 PRO A CA 1
ATOM 685 C C . PRO A 1 91 ? 5.157 7.447 -4.935 1.00 94.81 91 PRO A C 1
ATOM 687 O O . PRO A 1 91 ? 5.483 6.761 -3.962 1.00 94.81 91 PRO A O 1
ATOM 690 N N . TRP A 1 92 ? 5.347 8.766 -4.957 1.00 95.44 92 TRP A N 1
ATOM 691 C CA . TRP A 1 92 ? 5.797 9.540 -3.799 1.00 95.44 92 TRP A CA 1
ATOM 692 C C . TRP A 1 92 ? 5.176 10.936 -3.819 1.00 95.44 92 TRP A C 1
ATOM 694 O O . TRP A 1 92 ? 4.861 11.487 -4.875 1.00 95.44 92 TRP A O 1
ATOM 704 N N . ARG A 1 93 ? 4.982 11.537 -2.641 1.00 94.88 93 ARG A N 1
ATOM 705 C CA . ARG A 1 93 ? 4.474 12.918 -2.564 1.00 94.88 93 ARG A CA 1
ATOM 706 C C . ARG A 1 93 ? 5.488 13.886 -3.168 1.00 94.88 93 ARG A C 1
ATOM 708 O O . ARG A 1 93 ? 6.661 13.842 -2.805 1.00 94.88 93 ARG A O 1
ATOM 715 N N . GLY A 1 94 ? 4.999 14.785 -4.018 1.00 93.81 94 GLY A N 1
ATOM 716 C CA . GLY A 1 94 ? 5.811 15.780 -4.718 1.00 93.81 94 GLY A CA 1
ATOM 717 C C . GLY A 1 94 ? 6.325 15.336 -6.090 1.00 93.81 94 GLY A C 1
ATOM 718 O O . GLY A 1 94 ? 7.047 16.110 -6.706 1.00 93.81 94 GLY A O 1
ATOM 719 N N . MET A 1 95 ? 5.972 14.132 -6.561 1.00 94.50 95 MET A N 1
ATOM 720 C CA . MET A 1 95 ? 6.235 13.721 -7.946 1.00 94.50 95 MET A CA 1
ATOM 721 C C . MET A 1 95 ? 5.407 14.533 -8.948 1.00 94.50 95 MET A C 1
ATOM 723 O O . MET A 1 95 ? 4.305 14.978 -8.615 1.00 94.50 95 MET A O 1
ATOM 727 N N . ASP A 1 96 ? 5.900 14.663 -10.179 1.00 93.88 96 ASP A N 1
ATOM 728 C CA . ASP A 1 96 ? 5.082 15.105 -11.312 1.00 93.88 96 ASP A CA 1
ATOM 729 C C . ASP A 1 96 ? 4.192 13.934 -11.762 1.00 93.88 96 ASP A C 1
ATOM 731 O O . ASP A 1 96 ? 4.677 12.914 -12.266 1.00 93.88 96 ASP A O 1
ATOM 735 N N . ASP A 1 97 ? 2.881 14.057 -11.546 1.00 87.69 97 ASP A N 1
ATOM 736 C CA . ASP A 1 97 ? 1.921 12.991 -11.839 1.00 87.69 97 ASP A CA 1
ATOM 737 C C . ASP A 1 97 ? 1.873 12.632 -13.334 1.00 87.69 97 ASP A C 1
ATOM 739 O O . ASP A 1 97 ? 1.713 11.459 -13.677 1.00 87.69 97 ASP A O 1
ATOM 743 N N . GLN A 1 98 ? 2.147 13.591 -14.225 1.00 90.69 98 GLN A N 1
ATOM 744 C CA . GLN A 1 98 ? 2.215 13.374 -15.672 1.00 90.69 98 GLN A CA 1
ATOM 745 C C . GLN A 1 98 ? 3.483 12.631 -16.098 1.00 90.69 98 GLN A C 1
ATOM 747 O O . GLN A 1 98 ? 3.589 12.165 -17.235 1.00 90.69 98 GLN A O 1
ATOM 752 N N . ARG A 1 99 ? 4.471 12.522 -15.205 1.00 92.19 99 ARG A N 1
ATOM 753 C CA . ARG A 1 99 ? 5.767 11.888 -15.473 1.00 92.19 99 ARG A CA 1
ATOM 754 C C . ARG A 1 99 ? 6.011 10.665 -14.600 1.00 92.19 99 ARG A C 1
ATOM 756 O O . ARG A 1 99 ? 7.139 10.164 -14.574 1.00 92.19 99 ARG A O 1
ATOM 763 N N . HIS A 1 100 ? 4.985 10.142 -13.930 1.00 89.38 100 HIS A N 1
ATOM 764 C CA . HIS A 1 100 ? 5.106 8.930 -13.129 1.00 89.38 100 HIS A CA 1
ATOM 765 C C . HIS A 1 100 ? 5.673 7.763 -13.961 1.00 89.38 100 HIS A C 1
ATOM 767 O O . HIS A 1 100 ? 5.166 7.411 -15.026 1.00 89.38 100 HIS A O 1
ATOM 773 N N . GLY A 1 101 ? 6.773 7.175 -13.485 1.00 88.94 101 GLY A N 1
ATOM 774 C CA . GLY A 1 101 ? 7.504 6.112 -14.185 1.00 88.94 101 GLY A CA 1
ATOM 775 C C . GLY A 1 101 ? 8.500 6.570 -15.251 1.00 88.94 101 GLY A C 1
ATOM 776 O O . GLY A 1 101 ? 9.242 5.736 -15.767 1.00 88.94 101 GLY A O 1
ATOM 777 N N . ILE A 1 102 ? 8.565 7.870 -15.537 1.00 93.12 102 ILE A N 1
ATOM 778 C CA . ILE A 1 102 ? 9.629 8.509 -16.324 1.00 93.12 102 ILE A CA 1
ATOM 779 C C . ILE A 1 102 ? 10.568 9.269 -15.385 1.00 93.12 102 ILE A C 1
ATOM 781 O O . ILE A 1 102 ? 11.788 9.185 -15.515 1.00 93.12 102 ILE A O 1
ATOM 785 N N . GLU A 1 103 ? 10.001 10.020 -14.439 1.00 93.50 103 GLU A N 1
ATOM 786 C CA . GLU A 1 103 ? 10.752 10.664 -13.370 1.00 93.50 103 GLU A CA 1
ATOM 787 C C . GLU A 1 103 ? 11.313 9.599 -12.407 1.00 93.50 103 GLU A C 1
ATOM 789 O O . GLU A 1 103 ? 10.560 8.740 -11.934 1.00 93.50 103 GLU A O 1
ATOM 794 N N . PRO A 1 104 ? 12.627 9.620 -12.109 1.00 92.06 104 PRO A N 1
ATOM 795 C CA . PRO A 1 104 ? 13.205 8.692 -11.152 1.00 92.06 104 PRO A CA 1
ATOM 796 C C . PRO A 1 104 ? 12.720 9.028 -9.741 1.00 92.06 104 PRO A C 1
ATOM 798 O O . PRO A 1 104 ? 12.885 10.151 -9.265 1.00 92.06 104 PRO A O 1
ATOM 801 N N . ARG A 1 105 ? 12.169 8.029 -9.047 1.00 93.50 105 ARG A N 1
ATOM 802 C CA . ARG A 1 105 ? 11.798 8.172 -7.638 1.00 93.50 105 ARG A CA 1
ATOM 803 C C . ARG A 1 105 ? 13.057 8.419 -6.788 1.00 93.50 105 ARG A C 1
ATOM 805 O O . ARG A 1 105 ? 13.991 7.617 -6.879 1.00 93.50 105 ARG A O 1
ATOM 812 N N . PRO A 1 106 ? 13.092 9.467 -5.944 1.00 95.56 106 PRO A N 1
ATOM 813 C CA . PRO A 1 106 ? 14.161 9.655 -4.967 1.00 95.56 106 PRO A CA 1
ATOM 814 C C . PRO A 1 106 ? 14.235 8.492 -3.971 1.00 95.56 106 PRO A C 1
ATOM 816 O O . PRO A 1 106 ? 13.239 7.814 -3.720 1.00 95.56 106 PRO A O 1
ATOM 819 N N . ALA A 1 107 ? 15.403 8.286 -3.366 1.00 96.12 107 ALA A N 1
ATOM 820 C CA . ALA A 1 107 ? 15.530 7.358 -2.247 1.00 96.12 107 ALA A CA 1
ATOM 821 C C . ALA A 1 107 ? 14.923 7.972 -0.976 1.00 96.12 107 ALA A C 1
ATOM 823 O O . ALA A 1 107 ? 15.169 9.143 -0.672 1.00 96.12 107 ALA A O 1
ATOM 824 N N . PHE A 1 108 ? 14.180 7.172 -0.214 1.00 96.44 108 PHE A N 1
ATOM 825 C CA . PHE A 1 108 ? 13.642 7.548 1.093 1.00 96.44 108 PHE A CA 1
ATOM 826 C C . PHE A 1 108 ? 14.090 6.545 2.164 1.00 96.44 108 PHE A C 1
ATOM 828 O O . PHE A 1 108 ? 14.260 5.365 1.862 1.00 96.44 108 PHE A O 1
ATOM 835 N N . PRO A 1 109 ? 14.251 6.959 3.436 1.00 95.88 109 PRO A N 1
ATOM 836 C CA . PRO A 1 109 ? 14.590 6.027 4.518 1.00 95.88 109 PRO A CA 1
ATOM 837 C C . PRO A 1 109 ? 13.618 4.838 4.639 1.00 95.88 109 PRO A C 1
ATOM 839 O O . PRO A 1 109 ? 14.027 3.717 4.953 1.00 95.88 109 PRO A O 1
ATOM 842 N N . SER A 1 110 ? 12.340 5.078 4.332 1.00 96.00 110 SER A N 1
ATOM 843 C CA . SER A 1 110 ? 11.256 4.093 4.333 1.00 96.00 110 SER A CA 1
ATOM 844 C C . SER A 1 110 ? 11.383 3.013 3.252 1.00 96.00 110 SER A C 1
ATOM 846 O O . SER A 1 110 ? 10.725 1.979 3.362 1.00 96.00 110 SER A O 1
ATOM 848 N N . ASP A 1 111 ? 12.278 3.167 2.271 1.00 96.56 111 ASP A N 1
ATOM 849 C CA . ASP A 1 111 ? 12.521 2.151 1.236 1.00 96.56 111 ASP A CA 1
ATOM 850 C C . ASP A 1 111 ? 13.035 0.833 1.845 1.00 96.56 111 ASP A C 1
ATOM 852 O O . ASP A 1 111 ? 12.694 -0.253 1.378 1.00 96.56 111 ASP A O 1
ATOM 856 N N . THR A 1 112 ? 13.749 0.907 2.974 1.00 97.75 112 THR A N 1
ATOM 857 C CA . THR A 1 112 ? 14.165 -0.275 3.754 1.00 97.75 112 THR A CA 1
ATOM 858 C C . THR A 1 112 ? 12.975 -1.087 4.283 1.00 97.75 112 THR A C 1
ATOM 860 O O . THR A 1 112 ? 13.061 -2.308 4.444 1.00 97.75 112 THR A O 1
ATOM 863 N N . LEU A 1 113 ? 11.828 -0.440 4.529 1.00 97.94 113 LEU A N 1
ATOM 864 C CA . LEU A 1 113 ? 10.595 -1.139 4.879 1.00 97.94 113 LEU A CA 1
ATOM 865 C C . LEU A 1 113 ? 10.021 -1.850 3.653 1.00 97.94 113 LEU A C 1
ATOM 867 O O . LEU A 1 113 ? 9.589 -2.993 3.777 1.00 97.94 113 LEU A O 1
ATOM 871 N N . HIS A 1 114 ? 10.050 -1.240 2.465 1.00 97.69 114 HIS A N 1
ATOM 872 C CA . HIS A 1 114 ? 9.600 -1.918 1.245 1.00 97.69 114 HIS A CA 1
ATOM 873 C C . HIS A 1 114 ? 10.445 -3.156 0.945 1.00 97.69 114 HIS A C 1
ATOM 875 O O . HIS A 1 114 ? 9.875 -4.201 0.649 1.00 97.69 114 HIS A O 1
ATOM 881 N N . GLU A 1 115 ? 11.767 -3.089 1.108 1.00 97.00 115 GLU A N 1
ATOM 882 C CA . GLU A 1 115 ? 12.659 -4.253 0.974 1.00 97.00 115 GLU A CA 1
ATOM 883 C C . GLU A 1 115 ? 12.300 -5.378 1.956 1.00 97.00 115 GLU A C 1
ATOM 885 O O . GLU A 1 115 ? 12.291 -6.556 1.597 1.00 97.00 115 GLU A O 1
ATOM 890 N N . ARG A 1 116 ? 11.960 -5.020 3.200 1.00 98.06 116 ARG A N 1
ATOM 891 C CA . ARG A 1 116 ? 11.591 -5.982 4.246 1.00 98.06 116 ARG A CA 1
ATOM 892 C C . ARG A 1 116 ? 10.206 -6.598 4.042 1.00 98.06 116 ARG A C 1
ATOM 894 O O . ARG A 1 116 ? 10.001 -7.759 4.397 1.00 98.06 116 ARG A O 1
ATOM 901 N N . PHE A 1 117 ? 9.239 -5.813 3.578 1.00 98.44 117 PHE A N 1
ATOM 902 C CA . PHE A 1 117 ? 7.825 -6.186 3.603 1.00 98.44 117 PHE A CA 1
ATOM 903 C C . PHE A 1 117 ? 7.261 -6.582 2.237 1.00 98.44 117 PHE A C 1
ATOM 905 O O . PHE A 1 117 ? 6.323 -7.378 2.208 1.00 98.44 117 PHE A O 1
ATOM 912 N N . ASN A 1 118 ? 7.799 -6.091 1.115 1.00 98.06 118 ASN A N 1
ATOM 913 C CA . ASN A 1 118 ? 7.281 -6.395 -0.224 1.00 98.06 118 ASN A CA 1
ATOM 914 C C . ASN A 1 118 ? 7.856 -7.710 -0.766 1.00 98.06 118 ASN A C 1
ATOM 916 O O . ASN A 1 118 ? 8.551 -7.747 -1.777 1.00 98.06 118 ASN A O 1
ATOM 920 N N . THR A 1 119 ? 7.572 -8.806 -0.068 1.00 97.62 119 THR A N 1
ATOM 921 C CA . THR A 1 119 ? 8.120 -10.143 -0.351 1.00 97.62 119 THR A CA 1
ATOM 922 C C . THR A 1 119 ? 7.104 -11.087 -0.995 1.00 97.62 119 THR A C 1
ATOM 924 O O . THR A 1 119 ? 7.417 -12.246 -1.265 1.00 97.62 119 THR A O 1
ATOM 927 N N . ARG A 1 120 ? 5.880 -10.614 -1.270 1.00 96.31 120 ARG A N 1
ATOM 928 C CA . ARG A 1 120 ? 4.822 -11.408 -1.904 1.00 96.31 120 ARG A CA 1
ATOM 929 C C . ARG A 1 120 ? 4.664 -11.013 -3.368 1.00 96.31 120 ARG A C 1
ATOM 931 O O . ARG A 1 120 ? 4.304 -9.881 -3.671 1.00 96.31 120 ARG A O 1
ATOM 938 N N . TRP A 1 121 ? 4.896 -11.951 -4.281 1.00 94.69 121 TRP A N 1
ATOM 939 C CA . TRP A 1 121 ? 4.694 -11.722 -5.712 1.00 94.69 121 TRP A CA 1
ATOM 940 C C . TRP A 1 121 ? 3.217 -11.853 -6.109 1.00 94.69 121 TRP A C 1
ATOM 942 O O . TRP A 1 121 ? 2.573 -12.855 -5.793 1.00 94.69 121 TRP A O 1
ATOM 952 N N . VAL A 1 122 ? 2.710 -10.873 -6.856 1.00 91.44 122 VAL A N 1
ATOM 953 C CA . VAL A 1 122 ? 1.378 -10.858 -7.475 1.00 91.44 122 VAL A CA 1
ATOM 954 C C . VAL A 1 122 ? 1.538 -10.952 -8.993 1.00 91.44 122 VAL A C 1
ATOM 956 O O . VAL A 1 122 ? 2.212 -10.130 -9.614 1.00 91.44 122 VAL A O 1
ATOM 959 N N . GLY A 1 123 ? 0.946 -11.984 -9.596 1.00 86.88 123 GLY A N 1
ATOM 960 C CA . GLY A 1 123 ? 1.096 -12.290 -11.021 1.00 86.88 123 GLY A CA 1
ATOM 961 C C . GLY A 1 123 ? 0.241 -11.430 -11.962 1.00 86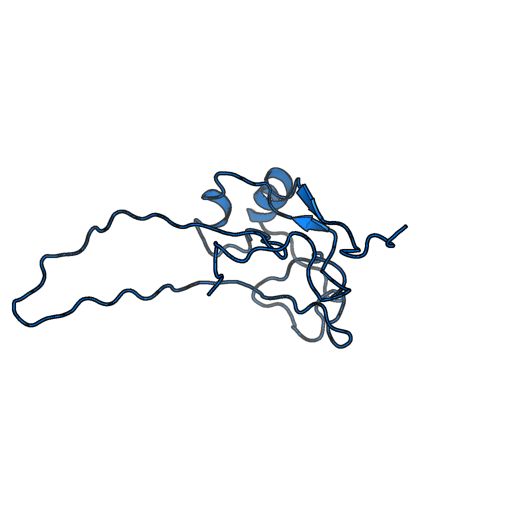.88 123 GLY A C 1
ATOM 962 O O . GLY A 1 123 ? -0.766 -10.852 -11.573 1.00 86.88 123 GLY A O 1
ATOM 963 N N . GLU A 1 124 ? 0.632 -11.405 -13.239 1.00 68.75 124 GLU A N 1
ATOM 964 C CA . GLU A 1 124 ? 0.049 -10.573 -14.312 1.00 68.75 124 GLU A CA 1
ATOM 965 C C . GLU A 1 124 ? -1.353 -10.975 -14.780 1.00 68.75 124 GLU A C 1
ATOM 967 O O . GLU A 1 124 ? -1.980 -10.232 -15.534 1.00 68.75 124 GLU A O 1
ATOM 972 N N . ARG A 1 125 ? -1.838 -12.168 -14.421 1.00 61.75 125 ARG A N 1
ATOM 973 C CA . ARG A 1 125 ? -3.079 -12.711 -14.981 1.00 61.75 125 ARG A CA 1
ATOM 974 C C . ARG A 1 125 ? -3.926 -13.373 -13.916 1.00 61.75 125 ARG A C 1
ATOM 976 O O . ARG A 1 125 ? -3.562 -14.398 -13.352 1.00 61.75 125 ARG A O 1
ATOM 983 N N . THR A 1 126 ? -5.126 -12.844 -13.769 1.00 57.97 126 THR A N 1
ATOM 984 C CA . THR A 1 126 ? -6.273 -13.509 -13.144 1.00 57.97 126 THR A CA 1
ATOM 985 C C . THR A 1 126 ? -6.895 -14.568 -14.060 1.00 57.97 126 THR A C 1
ATOM 987 O O . THR A 1 126 ? -7.738 -15.353 -13.632 1.00 57.97 126 THR A O 1
ATOM 990 N N . TYR A 1 127 ? -6.450 -14.636 -15.321 1.00 44.22 127 TYR A N 1
ATOM 991 C CA . TYR A 1 127 ? -6.903 -15.599 -16.316 1.00 44.22 127 TYR A CA 1
ATOM 992 C C . TYR A 1 127 ? -6.134 -16.926 -16.219 1.00 44.22 127 TYR A C 1
ATOM 994 O O . TYR A 1 127 ? -5.043 -17.063 -16.779 1.00 44.22 127 TYR A O 1
ATOM 1002 N N . SER A 1 128 ? -6.731 -17.938 -15.584 1.00 51.09 128 SER A N 1
ATOM 1003 C CA . SER A 1 128 ? -6.472 -19.320 -15.990 1.00 51.09 128 SER A CA 1
ATOM 1004 C C . SER A 1 128 ? -7.326 -19.608 -17.229 1.00 51.09 128 SER A C 1
ATOM 1006 O O . SER A 1 128 ? -8.532 -19.349 -17.251 1.00 51.09 128 SER A O 1
ATOM 1008 N N . ARG A 1 129 ? -6.709 -20.114 -18.306 1.00 41.44 129 ARG A N 1
ATOM 1009 C CA . ARG A 1 129 ? -7.488 -20.721 -19.393 1.00 41.44 129 ARG A CA 1
ATOM 1010 C C . ARG A 1 129 ? -8.296 -21.854 -18.763 1.00 41.44 129 ARG A C 1
ATOM 1012 O O . ARG A 1 129 ? -7.696 -22.768 -18.199 1.00 41.44 129 ARG A O 1
ATOM 1019 N N . LYS A 1 130 ? -9.628 -21.798 -18.866 1.00 45.66 130 LYS A N 1
ATOM 1020 C CA . LYS A 1 130 ? -10.458 -22.999 -18.720 1.00 45.66 130 LYS A CA 1
ATOM 1021 C C . LYS A 1 130 ? -9.862 -24.066 -19.647 1.00 45.66 130 LYS A C 1
ATOM 1023 O O . LYS A 1 130 ? -9.663 -23.774 -20.829 1.00 45.66 130 LYS A O 1
ATOM 1028 N N . GLN 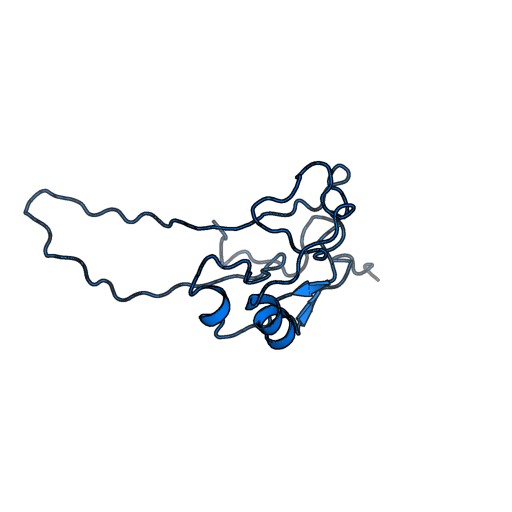A 1 131 ? -9.500 -25.216 -19.080 1.00 42.16 131 GLN A N 1
ATOM 1029 C CA . GLN A 1 131 ? -9.301 -26.437 -19.860 1.00 42.16 131 GLN A CA 1
ATOM 1030 C C . GLN A 1 131 ? -10.637 -26.859 -20.467 1.00 42.16 131 GLN A C 1
ATOM 1032 O O . GLN A 1 131 ? -11.672 -26.626 -19.797 1.00 42.16 131 GLN A O 1
#